Protein AF-A0A8H9QJS6-F1 (afdb_monomer_lite)

Structure (mmCIF, N/CA/C/O backbone):
data_AF-A0A8H9QJS6-F1
#
_entry.id   AF-A0A8H9QJS6-F1
#
loop_
_atom_site.group_PDB
_atom_site.id
_atom_site.type_symbol
_atom_site.label_atom_id
_atom_site.label_alt_id
_atom_site.label_comp_id
_atom_site.label_asym_id
_atom_site.label_entity_id
_atom_site.label_seq_id
_atom_site.pdbx_PDB_ins_code
_atom_site.Cartn_x
_atom_site.Cartn_y
_atom_site.Cartn_z
_atom_site.occupancy
_atom_site.B_iso_or_equiv
_atom_site.auth_seq_id
_atom_site.auth_comp_id
_atom_site.auth_asym_id
_atom_site.auth_atom_id
_atom_site.pdbx_PDB_model_num
ATOM 1 N N . MET A 1 1 ? 38.757 4.919 -22.936 1.00 52.12 1 MET A N 1
ATOM 2 C CA . MET A 1 1 ? 38.785 6.106 -22.057 1.00 52.12 1 MET A CA 1
ATOM 3 C C . MET A 1 1 ? 39.819 7.049 -22.631 1.00 52.12 1 MET A C 1
ATOM 5 O O . MET A 1 1 ? 40.923 6.589 -22.899 1.00 52.12 1 MET A O 1
ATOM 9 N N . ASN A 1 2 ? 39.420 8.283 -22.941 1.00 56.69 2 ASN A N 1
ATOM 10 C CA . ASN A 1 2 ? 40.272 9.270 -23.597 1.00 56.69 2 ASN A CA 1
ATOM 11 C C . ASN A 1 2 ? 41.219 9.865 -22.545 1.00 56.69 2 ASN A C 1
ATOM 13 O O . ASN A 1 2 ? 40.756 10.333 -21.508 1.00 56.69 2 ASN A O 1
ATOM 17 N N . LEU A 1 3 ? 42.532 9.787 -22.769 1.00 60.06 3 LEU A N 1
ATOM 18 C CA . LEU A 1 3 ? 43.542 10.315 -21.836 1.00 60.06 3 LEU A CA 1
ATOM 19 C C . LEU A 1 3 ? 43.423 11.839 -21.649 1.00 60.06 3 LEU A C 1
ATOM 21 O O . LEU A 1 3 ? 43.813 12.349 -20.602 1.00 60.06 3 LEU A O 1
ATOM 25 N N . ASP A 1 4 ? 42.819 12.522 -22.624 1.00 69.62 4 ASP A N 1
ATOM 26 C CA . ASP A 1 4 ? 42.603 13.971 -22.631 1.00 69.62 4 ASP A CA 1
ATOM 27 C C . ASP A 1 4 ? 41.538 14.443 -21.634 1.00 69.62 4 ASP A C 1
ATOM 29 O O . ASP A 1 4 ? 41.610 15.563 -21.136 1.00 69.62 4 ASP A O 1
ATOM 33 N N . ASP A 1 5 ? 40.568 13.593 -21.285 1.00 71.25 5 ASP A N 1
ATOM 34 C CA . ASP A 1 5 ? 39.553 13.971 -20.298 1.00 71.25 5 ASP A CA 1
ATOM 35 C C . ASP A 1 5 ? 40.183 14.019 -18.901 1.00 71.25 5 ASP A C 1
ATOM 37 O O . ASP A 1 5 ? 39.955 14.948 -18.132 1.00 71.25 5 ASP A O 1
ATOM 41 N N . ALA A 1 6 ? 41.039 13.044 -18.579 1.00 70.19 6 ALA A N 1
ATOM 42 C CA . ALA A 1 6 ? 41.697 12.958 -17.279 1.00 70.19 6 ALA A CA 1
ATOM 43 C C . ALA A 1 6 ? 42.647 14.138 -17.019 1.00 70.19 6 ALA A C 1
ATOM 45 O O . ALA A 1 6 ? 42.714 14.620 -15.888 1.00 70.19 6 ALA A O 1
ATOM 46 N N . SER A 1 7 ? 43.355 14.619 -18.045 1.00 75.75 7 SER A N 1
ATOM 47 C CA . SER A 1 7 ? 44.215 15.802 -17.937 1.00 75.75 7 SER A CA 1
ATOM 48 C C . SER A 1 7 ? 43.403 17.093 -17.825 1.00 75.75 7 SER A C 1
ATOM 50 O O . SER A 1 7 ? 43.739 17.935 -16.994 1.00 75.75 7 SER A O 1
ATOM 52 N N . LEU A 1 8 ? 42.298 17.213 -18.569 1.00 77.38 8 LEU A N 1
ATOM 53 C CA . LEU A 1 8 ? 41.364 18.338 -18.463 1.00 77.38 8 LEU A CA 1
ATOM 54 C C . LEU A 1 8 ? 40.759 18.452 -17.055 1.00 77.38 8 LEU A C 1
ATOM 56 O O . LEU A 1 8 ? 40.684 19.548 -16.500 1.00 77.38 8 LEU A O 1
ATOM 60 N N . PHE A 1 9 ? 40.369 17.326 -16.447 1.00 76.88 9 PHE A N 1
ATOM 61 C CA . PHE A 1 9 ? 39.873 17.312 -15.068 1.00 76.88 9 PHE A CA 1
ATOM 62 C C . PHE A 1 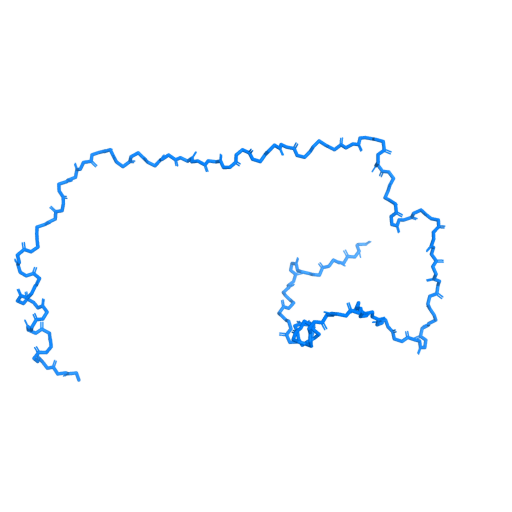9 ? 40.950 17.704 -14.053 1.00 76.88 9 PHE A C 1
ATOM 64 O O . PHE A 1 9 ? 40.639 18.367 -13.068 1.00 76.88 9 PHE A O 1
ATOM 71 N N . LEU A 1 10 ? 42.202 17.296 -14.271 1.00 79.31 10 LEU A N 1
ATOM 72 C CA . LEU A 1 10 ? 43.302 17.595 -13.355 1.00 79.31 10 LEU A CA 1
ATOM 73 C C . LEU A 1 10 ? 43.658 19.087 -13.359 1.00 79.31 10 LEU A C 1
ATOM 75 O O . LEU A 1 10 ? 43.893 19.655 -12.295 1.00 79.31 10 LEU A O 1
ATOM 79 N N . ASP A 1 11 ? 43.646 19.710 -14.539 1.00 79.38 11 ASP A N 1
ATOM 80 C CA . ASP A 1 11 ? 43.856 21.152 -14.708 1.00 79.38 11 ASP A CA 1
ATOM 81 C C . ASP A 1 11 ? 42.715 21.955 -14.061 1.00 79.38 11 ASP A C 1
ATOM 83 O O . ASP A 1 11 ? 42.955 22.868 -13.274 1.00 79.38 11 ASP A O 1
ATOM 87 N N . ALA A 1 12 ? 41.466 21.529 -14.279 1.00 77.62 12 ALA A N 1
ATOM 88 C CA . ALA A 1 12 ? 40.282 22.174 -13.708 1.00 77.62 12 ALA A CA 1
ATOM 89 C C . ALA A 1 12 ? 40.133 22.009 -12.181 1.00 77.62 12 ALA A C 1
ATOM 91 O O . ALA A 1 12 ? 39.356 22.734 -11.566 1.00 77.62 12 ALA A O 1
ATOM 92 N N . MET A 1 13 ? 40.829 21.046 -11.570 1.00 81.56 13 MET A N 1
ATOM 93 C CA . MET A 1 13 ? 40.790 20.777 -10.124 1.00 81.56 13 MET A CA 1
ATOM 94 C C . MET A 1 13 ? 42.050 21.261 -9.389 1.00 81.56 13 MET A C 1
ATOM 96 O O . MET A 1 13 ? 42.136 21.114 -8.167 1.00 81.56 13 MET A O 1
ATOM 100 N N . GLY A 1 14 ? 43.039 21.804 -10.107 1.00 76.56 14 GLY A N 1
ATOM 101 C CA . GLY A 1 14 ? 44.356 22.140 -9.561 1.00 76.56 14 GLY A CA 1
ATOM 102 C C . GLY A 1 14 ? 44.361 23.308 -8.569 1.00 76.56 14 GLY A C 1
ATOM 103 O O . GLY A 1 14 ? 45.256 23.396 -7.727 1.00 76.56 14 GLY A O 1
ATOM 104 N N . ASP A 1 15 ? 43.362 24.187 -8.628 1.00 80.94 15 ASP A N 1
ATOM 105 C CA . ASP A 1 15 ? 43.222 25.366 -7.767 1.00 80.94 15 ASP A CA 1
ATOM 106 C C . ASP A 1 15 ? 42.291 25.142 -6.559 1.00 80.94 15 ASP A C 1
ATOM 108 O O . ASP A 1 15 ? 42.165 26.016 -5.694 1.00 80.94 15 ASP A O 1
ATOM 112 N N . VAL A 1 16 ? 41.674 23.962 -6.441 1.00 81.44 16 VAL A N 1
ATOM 113 C CA . VAL A 1 16 ? 40.724 23.657 -5.367 1.00 81.44 16 VAL A CA 1
ATOM 114 C C . VAL A 1 16 ? 41.455 23.510 -4.031 1.00 81.44 16 VAL A C 1
ATOM 116 O O . VAL A 1 16 ? 42.198 22.560 -3.790 1.00 81.44 16 VAL A O 1
ATOM 119 N N . GLN A 1 17 ? 41.205 24.444 -3.115 1.00 78.88 17 GLN A N 1
ATOM 120 C CA . GLN A 1 17 ? 41.674 24.358 -1.733 1.00 78.88 17 GLN A CA 1
ATOM 121 C C . GLN A 1 17 ? 40.619 23.667 -0.855 1.00 78.88 17 GLN A C 1
ATOM 123 O O . GLN A 1 17 ? 39.441 24.034 -0.923 1.00 78.88 17 GLN A O 1
ATOM 128 N N . PRO A 1 18 ? 41.006 22.710 0.011 1.00 76.69 18 PRO A N 1
ATOM 129 C CA . PRO A 1 18 ? 40.097 22.143 0.998 1.00 76.69 18 PRO A CA 1
ATOM 130 C C . PRO A 1 18 ? 39.494 23.252 1.862 1.00 76.69 18 PRO A C 1
ATOM 132 O O . PRO A 1 18 ? 40.208 24.130 2.357 1.00 76.69 18 PRO A O 1
ATOM 135 N N . LEU A 1 19 ? 38.176 23.215 2.061 1.00 74.56 19 LEU A N 1
ATOM 136 C CA . LEU A 1 19 ? 37.510 24.178 2.926 1.00 74.56 19 LEU A CA 1
ATOM 137 C C . LEU A 1 19 ? 38.097 24.077 4.341 1.00 74.56 19 LEU A C 1
ATOM 139 O O . LEU A 1 19 ? 38.289 22.980 4.869 1.00 74.56 19 LEU A O 1
ATOM 143 N N . LYS A 1 20 ? 38.388 25.228 4.957 1.00 76.06 20 LYS A N 1
ATOM 144 C CA . LYS A 1 20 ? 38.904 25.290 6.329 1.00 76.06 20 LYS A CA 1
ATOM 145 C C . LYS A 1 20 ? 37.961 24.507 7.242 1.00 76.06 20 LYS A C 1
ATOM 147 O O . LYS A 1 20 ? 36.751 24.714 7.192 1.00 76.06 20 LYS A O 1
ATOM 152 N N . SER A 1 21 ? 38.519 23.620 8.065 1.00 65.81 21 SER A N 1
ATOM 153 C CA . SER A 1 21 ? 37.763 22.838 9.045 1.00 65.81 21 SER A CA 1
ATOM 154 C C . SER A 1 21 ? 37.141 23.773 10.084 1.00 65.81 21 SER A C 1
ATOM 156 O O . SER A 1 21 ? 37.736 24.045 11.123 1.00 65.81 21 SER A O 1
ATOM 158 N N . HIS A 1 22 ? 35.952 24.291 9.797 1.00 59.34 22 HIS A N 1
ATOM 159 C CA . HIS A 1 22 ? 35.114 24.941 10.790 1.00 59.34 22 HIS A CA 1
ATOM 160 C C . HIS A 1 22 ? 34.435 23.848 11.617 1.00 59.34 22 HIS A C 1
ATOM 162 O O . HIS A 1 22 ? 33.738 22.989 11.082 1.00 59.34 22 HIS A O 1
ATOM 168 N N . THR A 1 23 ? 34.637 23.882 12.930 1.00 59.91 23 THR A N 1
ATOM 169 C CA . THR A 1 23 ? 34.037 22.962 13.908 1.00 59.91 23 THR A CA 1
ATOM 170 C C . THR A 1 23 ? 32.521 23.124 14.069 1.00 59.91 23 THR A C 1
ATOM 172 O O . THR A 1 23 ? 31.913 22.347 14.795 1.00 59.91 23 THR A O 1
ATOM 175 N N . ASP A 1 24 ? 31.894 24.069 13.368 1.00 60.66 24 ASP A N 1
ATOM 176 C CA . ASP A 1 24 ? 30.465 24.369 13.487 1.00 60.66 24 ASP A CA 1
ATOM 177 C C . ASP A 1 24 ? 29.654 23.895 12.278 1.00 60.66 24 ASP A C 1
ATOM 179 O O . ASP A 1 24 ? 28.857 24.630 11.696 1.00 60.66 24 ASP A O 1
ATOM 183 N N . VAL A 1 25 ? 29.768 22.609 11.935 1.00 62.59 25 VAL A N 1
ATOM 184 C CA . VAL A 1 25 ? 28.612 21.940 11.322 1.00 62.59 25 VAL A CA 1
ATOM 185 C C . VAL A 1 25 ? 27.618 21.674 12.450 1.00 62.59 25 VAL A C 1
ATOM 187 O O . VAL A 1 25 ? 27.566 20.586 13.024 1.00 62.59 25 VAL A O 1
ATOM 190 N N . HIS A 1 26 ? 26.839 22.695 12.811 1.00 63.72 26 HIS A N 1
ATOM 191 C CA . HIS A 1 26 ? 25.672 22.514 13.663 1.00 63.72 26 HIS A CA 1
ATOM 192 C C . HIS A 1 26 ? 24.622 21.723 12.881 1.00 63.72 26 HIS A C 1
ATOM 194 O O . HIS A 1 26 ? 23.725 22.281 12.250 1.00 63.72 26 HIS A O 1
ATOM 200 N N . TRP A 1 27 ? 24.733 20.397 12.931 1.00 55.28 27 TRP A N 1
ATOM 201 C CA . TRP A 1 27 ? 23.623 19.507 12.636 1.00 55.28 27 TRP A CA 1
ATOM 202 C C . TRP A 1 27 ? 22.500 19.845 13.607 1.00 55.28 27 TRP A C 1
ATOM 204 O O . TRP A 1 27 ? 22.507 19.384 14.744 1.00 55.28 27 TRP A O 1
ATOM 214 N N . GLN A 1 28 ? 21.552 20.679 13.189 1.00 63.88 28 GLN A N 1
ATOM 215 C CA . GLN A 1 28 ? 20.301 20.827 13.913 1.00 63.88 28 GLN A CA 1
ATOM 216 C C . GLN A 1 28 ? 19.477 19.579 13.608 1.00 63.88 28 GLN A C 1
ATOM 218 O O . GLN A 1 28 ? 18.983 19.442 12.485 1.00 63.88 28 GLN A O 1
ATOM 223 N N . PRO A 1 29 ? 19.289 18.648 14.561 1.00 61.09 29 PRO A N 1
ATOM 224 C CA . PRO A 1 29 ? 18.301 17.613 14.390 1.00 61.09 29 PRO A CA 1
ATOM 225 C C . PRO A 1 29 ? 16.973 18.347 14.551 1.00 61.09 29 PRO A C 1
ATOM 227 O O . PRO A 1 29 ? 16.437 18.454 15.655 1.00 61.09 29 PRO A O 1
ATOM 230 N N . MET A 1 30 ? 16.429 18.890 13.462 1.00 60.47 30 MET A N 1
ATOM 231 C CA . MET A 1 30 ? 14.999 19.155 13.389 1.00 60.47 30 MET A CA 1
ATOM 232 C C . MET A 1 30 ? 14.322 17.787 13.357 1.00 60.47 30 MET A C 1
ATOM 234 O O . MET A 1 30 ? 13.868 17.285 12.333 1.00 60.47 30 MET A O 1
ATOM 238 N N . ARG A 1 31 ? 14.300 17.143 14.525 1.00 60.12 31 ARG A N 1
ATOM 239 C CA . ARG A 1 31 ? 13.324 16.124 14.861 1.00 60.12 31 ARG A CA 1
ATOM 240 C C . ARG A 1 31 ? 11.985 16.782 14.587 1.00 60.12 31 ARG A C 1
ATOM 242 O O . ARG A 1 31 ? 11.583 17.688 15.310 1.00 60.12 31 ARG A O 1
ATOM 249 N N . ASN A 1 32 ? 11.329 16.355 13.512 1.00 59.66 32 ASN A N 1
ATOM 250 C CA . ASN A 1 32 ? 9.896 16.522 13.380 1.00 59.66 32 ASN A CA 1
ATOM 251 C C . ASN A 1 32 ? 9.314 15.971 14.684 1.00 59.66 32 ASN A C 1
ATOM 253 O O . ASN A 1 32 ? 9.237 14.753 14.854 1.00 59.66 32 ASN A O 1
ATOM 257 N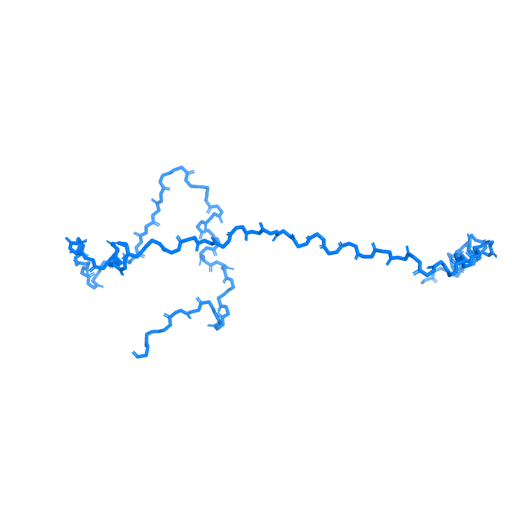 N . LEU A 1 33 ? 8.997 16.852 15.636 1.00 60.88 33 LEU A N 1
ATOM 258 C CA . LEU A 1 33 ? 8.216 16.520 16.816 1.00 60.88 33 LEU A CA 1
ATOM 259 C C . LEU A 1 33 ? 6.821 16.222 16.288 1.00 60.88 33 LEU A C 1
ATOM 261 O O . LEU A 1 33 ? 5.920 17.051 16.340 1.00 60.88 33 LEU A O 1
ATOM 265 N N . ARG A 1 34 ? 6.665 15.039 15.69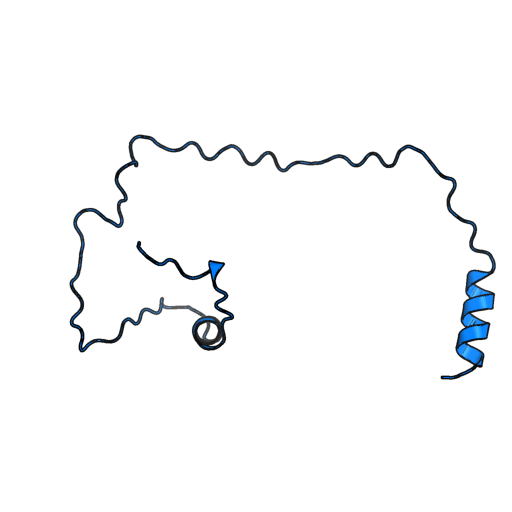0 1.00 63.16 34 ARG A N 1
ATOM 266 C CA . ARG A 1 34 ? 5.352 14.461 15.481 1.00 63.16 34 ARG A CA 1
ATOM 267 C C . ARG A 1 34 ? 4.762 14.381 16.874 1.00 63.16 34 ARG A C 1
ATOM 269 O O . ARG A 1 34 ? 5.311 13.690 17.733 1.00 63.16 34 ARG A O 1
ATOM 276 N N . THR A 1 35 ? 3.710 15.155 17.107 1.00 66.31 35 THR A N 1
ATOM 277 C CA . THR A 1 35 ? 2.905 15.040 18.314 1.00 66.31 35 THR A CA 1
ATOM 278 C C . THR A 1 35 ? 2.606 13.553 18.498 1.00 66.31 35 THR A C 1
ATOM 280 O O . THR A 1 35 ? 2.123 12.935 17.543 1.00 66.31 35 THR A O 1
ATOM 283 N N . PRO A 1 36 ? 2.949 12.950 19.652 1.00 64.38 36 PRO A N 1
ATOM 284 C CA . PRO A 1 36 ? 2.598 11.567 19.922 1.00 64.38 36 PRO A CA 1
ATOM 285 C C . PRO A 1 36 ? 1.109 11.402 19.639 1.00 64.38 36 PRO A C 1
ATOM 287 O O . PRO A 1 36 ? 0.301 12.176 20.156 1.00 64.38 36 PRO A O 1
ATOM 290 N N . ALA A 1 37 ? 0.758 10.455 18.768 1.00 65.94 37 ALA A N 1
ATOM 291 C CA . ALA A 1 37 ? -0.637 10.150 18.508 1.00 65.94 37 ALA A CA 1
ATOM 292 C C . ALA A 1 37 ? -1.267 9.780 19.854 1.00 65.94 37 ALA A C 1
ATOM 294 O O . ALA A 1 37 ? -0.862 8.810 20.495 1.00 65.94 37 ALA A O 1
ATOM 295 N N . ARG A 1 38 ? -2.192 10.616 20.328 1.00 64.25 38 ARG A N 1
ATOM 296 C CA . ARG A 1 38 ? -2.922 10.365 21.564 1.00 64.25 38 ARG A CA 1
ATOM 297 C C . ARG A 1 38 ? -3.818 9.164 21.290 1.00 64.25 38 ARG A C 1
ATOM 299 O O . ARG A 1 38 ? -4.777 9.285 20.539 1.00 64.25 38 ARG A O 1
ATOM 306 N N . ILE A 1 39 ? -3.449 8.011 21.840 1.00 63.25 39 ILE A N 1
ATOM 307 C CA . ILE A 1 39 ? -4.266 6.801 21.773 1.00 63.25 39 ILE A CA 1
ATOM 308 C C . ILE A 1 39 ? -5.555 7.114 22.533 1.00 63.25 39 ILE A C 1
ATOM 310 O O . ILE A 1 39 ? -5.515 7.382 23.736 1.00 63.25 39 ILE A O 1
ATOM 314 N N . ASP A 1 40 ? -6.675 7.167 21.817 1.00 65.25 40 ASP A N 1
ATOM 315 C CA . ASP A 1 40 ? -7.989 7.324 22.427 1.00 65.25 40 ASP A CA 1
ATOM 316 C C . ASP A 1 40 ? -8.376 5.998 23.082 1.00 65.25 40 ASP A C 1
ATOM 318 O O . ASP A 1 40 ? -8.620 4.997 22.409 1.00 65.25 40 ASP A O 1
ATOM 322 N N . THR A 1 41 ? -8.397 5.978 24.413 1.00 60.84 41 THR A N 1
ATOM 323 C CA . THR A 1 41 ? -8.697 4.776 25.193 1.00 60.84 41 THR A CA 1
ATOM 324 C C . THR A 1 41 ? -10.159 4.328 25.073 1.00 60.84 41 THR A C 1
ATOM 326 O O . THR A 1 41 ? -10.506 3.251 25.545 1.00 60.84 41 THR A O 1
ATOM 329 N N . LEU A 1 42 ? -11.034 5.140 24.470 1.00 62.28 42 LEU A N 1
ATOM 330 C CA . LEU A 1 42 ? -12.423 4.766 24.178 1.00 62.28 42 LEU A CA 1
ATOM 331 C C . LEU A 1 42 ? -12.563 3.991 22.858 1.00 62.28 42 LEU A C 1
ATOM 333 O O . LEU A 1 42 ? -13.572 3.326 22.652 1.00 62.28 42 LEU A O 1
ATOM 337 N N . GLN A 1 43 ? -11.549 4.035 21.987 1.00 60.53 43 GLN A N 1
ATOM 338 C CA . GLN A 1 43 ? -11.471 3.242 20.756 1.00 60.53 43 GLN A CA 1
ATOM 339 C C . GLN A 1 43 ? -10.519 2.044 20.908 1.00 60.53 43 GLN A C 1
ATOM 341 O O . GLN A 1 43 ? -9.815 1.684 19.966 1.00 60.53 43 GLN A O 1
ATOM 346 N N . LEU A 1 44 ? -10.458 1.433 22.101 1.00 59.09 44 LEU A N 1
ATOM 347 C CA . LEU A 1 44 ? -9.730 0.166 22.267 1.00 59.09 44 LEU A CA 1
ATOM 348 C C . LEU A 1 44 ? -10.378 -0.971 21.470 1.00 59.09 44 LEU A C 1
ATOM 350 O O . LEU A 1 44 ? -9.682 -1.892 21.045 1.00 59.09 44 LEU A O 1
ATOM 354 N N . ASP A 1 45 ? -11.688 -0.892 21.243 1.00 66.56 45 ASP A N 1
ATOM 355 C CA . ASP A 1 45 ? -12.392 -1.857 20.415 1.00 66.56 45 ASP A CA 1
ATOM 356 C C . ASP A 1 45 ? -12.112 -1.550 18.942 1.00 66.56 45 ASP A C 1
ATOM 358 O O . ASP A 1 45 ? -12.454 -0.486 18.418 1.00 66.56 45 ASP A O 1
ATOM 362 N N . ASN A 1 46 ? -11.466 -2.493 18.252 1.00 68.19 46 ASN A N 1
ATOM 363 C CA . ASN A 1 46 ? -11.215 -2.374 16.825 1.00 68.19 46 ASN A CA 1
ATOM 364 C C . ASN A 1 46 ? -12.563 -2.372 16.089 1.00 68.19 46 ASN A C 1
ATOM 366 O O . ASN A 1 46 ? -13.220 -3.406 15.975 1.00 68.19 46 ASN A O 1
ATOM 370 N N . PHE A 1 47 ? -12.958 -1.218 15.556 1.00 67.81 47 PHE A N 1
ATOM 371 C CA . PHE A 1 47 ? -14.191 -1.064 14.779 1.00 67.81 47 PHE A CA 1
ATOM 372 C C . PHE A 1 47 ? -14.247 -1.972 13.534 1.00 67.81 47 PHE A C 1
ATOM 374 O O . PHE A 1 47 ? -15.327 -2.217 13.009 1.00 67.81 47 PHE A O 1
ATOM 381 N N . LEU A 1 48 ? -13.106 -2.493 13.061 1.00 69.00 48 LEU A N 1
ATOM 382 C CA . LEU A 1 48 ? -13.046 -3.492 11.985 1.00 69.00 48 LEU A CA 1
ATOM 383 C C . LEU A 1 48 ? -13.365 -4.915 12.471 1.00 69.00 48 LEU A C 1
ATOM 385 O O . LEU A 1 48 ? -13.497 -5.821 11.655 1.00 69.00 48 LEU A O 1
ATOM 389 N N . SER A 1 49 ? -13.438 -5.131 13.785 1.00 65.94 49 SER A N 1
ATOM 390 C CA . SER A 1 49 ?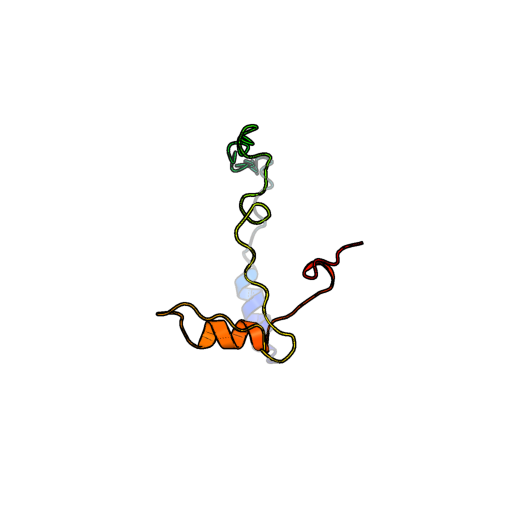 -13.620 -6.448 14.409 1.00 65.94 49 SER A CA 1
ATOM 391 C C . SER A 1 49 ? -15.007 -6.649 15.023 1.00 65.94 49 SER A C 1
ATOM 393 O O . SER A 1 49 ? -15.410 -7.784 15.269 1.00 65.94 49 SER A O 1
ATOM 395 N N . THR A 1 50 ? -15.768 -5.573 15.241 1.00 63.25 50 THR A N 1
ATOM 396 C CA . THR A 1 50 ? -17.072 -5.621 15.904 1.00 63.25 50 THR A CA 1
ATOM 397 C C . THR A 1 50 ? -18.222 -5.423 14.902 1.00 63.25 50 THR A C 1
ATOM 399 O O . THR A 1 50 ? -18.499 -4.326 14.437 1.00 63.25 50 THR A O 1
ATOM 402 N N . GLY A 1 51 ? -18.936 -6.510 14.582 1.00 60.84 51 GLY A N 1
ATOM 403 C CA . GLY A 1 51 ? -20.365 -6.440 14.231 1.00 60.84 51 GLY A CA 1
ATOM 404 C C . GLY A 1 51 ? -20.803 -6.205 12.777 1.00 60.84 51 GLY A C 1
ATOM 405 O O . GLY A 1 51 ? -21.991 -5.980 12.576 1.00 60.84 51 GLY A O 1
ATOM 406 N N . PHE A 1 52 ? -19.931 -6.307 11.766 1.00 64.75 52 PHE A N 1
ATOM 407 C CA . PHE A 1 52 ? -20.313 -6.142 10.345 1.00 64.75 52 PHE A CA 1
ATOM 408 C C . PHE A 1 52 ? -19.609 -7.136 9.405 1.00 64.75 52 PHE A C 1
ATOM 410 O O . PHE A 1 52 ? -19.126 -6.764 8.337 1.00 64.75 52 PHE A O 1
ATOM 417 N N . LEU A 1 53 ? -19.495 -8.404 9.815 1.00 72.12 53 LEU A N 1
ATOM 418 C CA . LEU A 1 53 ? -18.843 -9.424 8.995 1.00 72.12 53 LEU A CA 1
ATOM 419 C C . LEU A 1 53 ? -19.788 -9.917 7.893 1.00 72.12 53 LEU A C 1
ATOM 421 O O . LEU A 1 53 ? -20.778 -10.588 8.179 1.00 72.12 53 LEU A O 1
ATOM 425 N N . ASP A 1 54 ? -19.447 -9.620 6.643 1.00 80.62 54 ASP A N 1
ATOM 426 C CA . ASP A 1 54 ? -20.041 -10.271 5.477 1.00 80.62 54 ASP A CA 1
ATOM 427 C C . ASP A 1 54 ? -19.200 -11.504 5.115 1.00 80.62 54 ASP A C 1
ATOM 429 O O . ASP A 1 54 ? -18.015 -11.392 4.785 1.00 80.62 54 ASP A O 1
ATOM 433 N N . ILE A 1 55 ? -19.779 -12.698 5.263 1.00 83.75 55 ILE A N 1
ATOM 434 C CA . ILE A 1 55 ? -19.060 -13.958 5.042 1.00 83.75 55 ILE A CA 1
ATOM 435 C C . ILE A 1 55 ? -19.012 -14.234 3.540 1.00 83.75 55 ILE A C 1
ATOM 437 O O . ILE A 1 55 ? -20.008 -14.620 2.929 1.00 83.75 55 ILE A O 1
ATOM 441 N N . VAL A 1 56 ? -17.823 -14.096 2.955 1.00 88.50 56 VAL A N 1
ATOM 442 C CA . VAL A 1 56 ? -17.589 -14.368 1.533 1.00 88.50 56 VAL A CA 1
ATOM 443 C C . VAL A 1 56 ? -17.431 -15.881 1.297 1.00 88.50 56 VAL A C 1
ATOM 445 O O . VAL A 1 56 ? -16.599 -16.515 1.953 1.00 88.50 56 VAL A O 1
ATOM 448 N N . PRO A 1 57 ? -18.187 -16.492 0.362 1.00 92.31 57 PRO A N 1
ATOM 449 C CA . PRO A 1 57 ? -18.021 -17.901 0.009 1.00 92.31 57 PRO A CA 1
ATOM 450 C C . PRO A 1 57 ? -16.642 -18.190 -0.592 1.00 92.31 57 PRO A C 1
ATOM 452 O O . PRO A 1 57 ? -16.124 -17.403 -1.378 1.00 92.31 57 PRO A O 1
ATOM 455 N N . LEU A 1 58 ? -16.096 -19.381 -0.333 1.00 92.00 58 LEU A N 1
ATOM 456 C CA . LEU A 1 58 ? -14.781 -19.801 -0.848 1.00 92.00 58 LEU A CA 1
ATOM 457 C C . LEU A 1 58 ? -14.701 -19.872 -2.383 1.00 92.00 58 LEU A C 1
ATOM 459 O O . LEU A 1 58 ? -13.612 -19.852 -2.947 1.00 92.00 58 LEU A O 1
ATOM 463 N N . SER A 1 59 ? -15.844 -19.979 -3.064 1.00 94.12 59 SER A N 1
ATOM 464 C CA . SER A 1 59 ? -15.916 -19.964 -4.528 1.00 94.12 59 SER A CA 1
ATOM 465 C C . SER A 1 59 ? -15.738 -18.567 -5.128 1.00 94.12 59 SER A C 1
ATOM 467 O O . SER A 1 59 ? -15.573 -18.452 -6.341 1.00 94.12 59 SER A O 1
ATOM 469 N N . VAL A 1 60 ? -15.833 -17.513 -4.314 1.00 92.88 60 VAL A N 1
ATOM 470 C CA . VAL A 1 60 ? -15.754 -16.120 -4.757 1.00 92.88 60 VAL A CA 1
ATOM 471 C C . VAL A 1 60 ? -14.343 -15.590 -4.484 1.00 92.88 60 VAL A C 1
ATOM 473 O O . VAL A 1 60 ? -13.888 -15.645 -3.340 1.00 92.88 60 VAL A O 1
ATOM 476 N N . PRO A 1 61 ? -13.625 -15.076 -5.501 1.00 89.81 61 PRO A N 1
ATOM 477 C CA . PRO A 1 61 ? -12.308 -14.492 -5.290 1.00 89.81 61 PRO A CA 1
ATOM 478 C C . PRO A 1 61 ? -12.405 -13.190 -4.482 1.00 89.81 61 PRO A C 1
ATOM 480 O O . PRO A 1 61 ? -13.340 -12.404 -4.633 1.00 89.81 61 PRO A O 1
ATOM 483 N N . LEU A 1 62 ? -11.405 -12.949 -3.633 1.00 90.94 62 LEU A N 1
ATOM 484 C CA . LEU A 1 62 ? -11.285 -11.724 -2.846 1.00 90.94 62 LEU A CA 1
ATOM 485 C C . LEU A 1 62 ? -10.781 -10.576 -3.725 1.00 90.94 62 LEU A C 1
ATOM 487 O O . LEU A 1 62 ? -9.576 -10.385 -3.893 1.00 90.94 62 LEU A O 1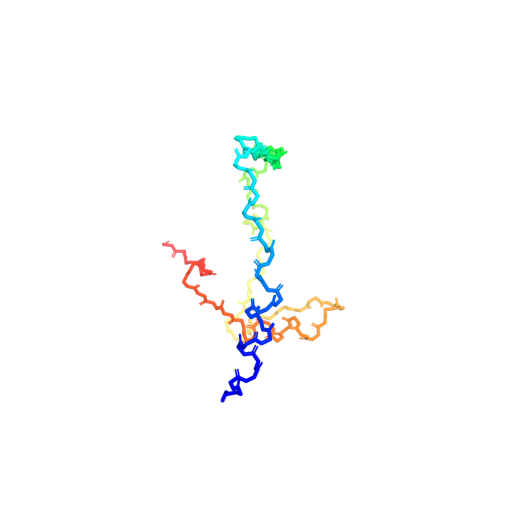
ATOM 491 N N . GLU A 1 63 ? -11.711 -9.800 -4.273 1.00 89.69 63 GLU A N 1
ATOM 492 C CA . GLU A 1 63 ? -11.404 -8.670 -5.146 1.00 89.69 63 GLU A CA 1
ATOM 493 C C . GLU A 1 63 ? -12.121 -7.398 -4.688 1.00 89.69 63 GLU A C 1
ATOM 495 O O . GLU A 1 63 ? -13.311 -7.397 -4.385 1.00 89.69 63 GLU A O 1
ATOM 500 N N . PHE A 1 64 ? -11.389 -6.282 -4.658 1.00 89.31 64 PHE A N 1
ATOM 501 C CA . PHE A 1 64 ? -11.949 -4.964 -4.376 1.00 89.31 64 PHE A CA 1
ATOM 502 C C . PHE A 1 64 ? -11.211 -3.887 -5.173 1.00 89.31 64 PHE A C 1
ATOM 504 O O . PHE A 1 64 ? -9.985 -3.769 -5.105 1.00 89.31 64 PHE A O 1
ATOM 511 N N . ARG A 1 65 ? -11.962 -3.057 -5.904 1.00 88.81 65 ARG A N 1
ATOM 512 C CA . ARG A 1 65 ? -11.441 -1.877 -6.604 1.00 88.81 65 ARG A CA 1
ATOM 513 C C . ARG A 1 65 ? -12.352 -0.686 -6.343 1.00 88.81 65 ARG A C 1
ATOM 515 O O . ARG A 1 65 ? -13.531 -0.717 -6.670 1.00 88.81 65 ARG A O 1
ATOM 522 N N . ARG A 1 66 ? -11.781 0.393 -5.808 1.00 90.31 66 ARG A N 1
ATOM 523 C CA . ARG A 1 66 ? -12.486 1.671 -5.666 1.00 90.31 66 ARG A CA 1
ATOM 524 C C . ARG A 1 66 ? -12.629 2.354 -7.030 1.00 90.31 66 ARG A C 1
ATOM 526 O O . ARG A 1 66 ? -11.677 2.382 -7.814 1.00 90.31 66 ARG A O 1
ATOM 533 N N . GLU A 1 67 ? -13.795 2.936 -7.288 1.00 89.62 67 GLU A N 1
ATOM 534 C CA . GLU A 1 67 ? -14.028 3.759 -8.476 1.00 89.62 67 GLU A CA 1
ATOM 535 C C . GLU A 1 67 ? -13.071 4.962 -8.529 1.00 89.62 67 GLU A C 1
ATOM 537 O O . GLU A 1 67 ? -12.639 5.487 -7.502 1.00 89.62 67 GLU A O 1
ATOM 542 N N . GLY A 1 68 ? -12.688 5.374 -9.739 1.00 90.56 68 GLY A N 1
ATOM 543 C CA . GLY A 1 68 ? -11.739 6.474 -9.952 1.00 90.56 68 GLY A CA 1
ATOM 544 C C . GLY A 1 68 ? -10.264 6.126 -9.703 1.00 90.56 68 GLY A C 1
ATOM 545 O O . GLY A 1 68 ? -9.403 6.995 -9.830 1.00 90.56 68 GLY A O 1
ATOM 546 N N . LEU A 1 69 ? -9.933 4.872 -9.376 1.00 89.31 69 LEU A N 1
ATOM 547 C CA . LEU A 1 69 ? -8.544 4.450 -9.190 1.00 89.31 69 LEU A CA 1
ATOM 548 C C . LEU A 1 69 ? -7.836 4.221 -10.537 1.00 89.31 69 LEU A C 1
ATOM 550 O O . LEU A 1 69 ? -8.334 3.490 -11.400 1.00 89.31 69 LEU A O 1
ATOM 554 N N . GLN A 1 70 ? -6.645 4.805 -10.688 1.00 90.75 70 GLN A N 1
ATOM 555 C CA . GLN A 1 70 ? -5.800 4.639 -11.872 1.00 90.75 70 GLN A CA 1
ATOM 556 C C . GLN A 1 70 ? -5.390 3.169 -12.066 1.00 90.75 70 GLN A C 1
ATOM 558 O O . GLN A 1 70 ? -5.007 2.497 -11.108 1.00 90.75 70 GLN A O 1
ATOM 563 N N . ASN A 1 71 ? -5.392 2.692 -13.316 1.00 87.12 71 ASN A N 1
ATOM 564 C CA . ASN A 1 71 ? -5.058 1.299 -13.662 1.00 87.12 71 ASN A CA 1
ATOM 565 C C . ASN A 1 71 ? -3.682 0.851 -13.131 1.00 87.12 71 ASN A C 1
ATOM 567 O O . ASN A 1 71 ? -3.558 -0.256 -12.618 1.00 87.12 71 ASN A O 1
ATOM 571 N N . GLY A 1 72 ? -2.686 1.745 -13.129 1.00 90.56 72 GLY A N 1
ATOM 572 C CA . GLY A 1 72 ? -1.350 1.442 -12.606 1.00 90.56 72 GLY A CA 1
ATOM 573 C C . GLY A 1 72 ? -1.313 1.092 -11.111 1.00 90.56 72 GLY A C 1
ATOM 574 O O . GLY A 1 72 ? -0.345 0.498 -10.645 1.00 90.56 72 GLY A O 1
ATOM 575 N N . VAL A 1 73 ? -2.350 1.424 -10.332 1.00 90.31 73 VAL A N 1
ATOM 576 C CA . VAL A 1 73 ? -2.448 0.989 -8.928 1.00 90.31 73 VAL A CA 1
ATOM 577 C C . VAL A 1 73 ? -2.795 -0.497 -8.841 1.00 90.31 73 VAL A C 1
ATOM 579 O O . VAL A 1 73 ? -2.252 -1.196 -7.990 1.00 90.31 73 VAL A O 1
ATOM 582 N N . THR A 1 74 ? -3.632 -1.006 -9.746 1.00 87.94 74 THR A N 1
ATOM 583 C CA . THR A 1 74 ? -3.909 -2.445 -9.848 1.00 87.94 74 THR A CA 1
ATOM 584 C C . THR A 1 74 ? -2.662 -3.206 -10.296 1.00 87.94 74 THR A C 1
ATOM 586 O O . THR A 1 74 ? -2.359 -4.264 -9.747 1.00 87.94 74 THR A O 1
ATOM 589 N N . ASP A 1 75 ? -1.874 -2.633 -11.206 1.00 91.06 75 ASP A N 1
ATOM 590 C CA . ASP A 1 75 ? -0.609 -3.237 -11.640 1.00 91.06 75 ASP A CA 1
ATOM 591 C C . ASP A 1 75 ? 0.419 -3.324 -10.501 1.00 91.06 75 ASP A C 1
ATOM 593 O O . ASP A 1 75 ? 1.183 -4.285 -10.434 1.00 91.06 75 ASP A O 1
ATOM 597 N N . LYS A 1 76 ? 0.400 -2.381 -9.545 1.00 91.06 76 LYS A N 1
ATOM 598 C CA . LYS A 1 76 ? 1.235 -2.450 -8.330 1.00 91.06 76 LYS A CA 1
ATOM 599 C C . LYS A 1 76 ? 0.874 -3.615 -7.415 1.00 91.06 76 LYS A C 1
ATOM 601 O O . LYS A 1 76 ? 1.761 -4.112 -6.732 1.00 91.06 76 LYS A O 1
ATOM 606 N N . LEU A 1 77 ? -0.391 -4.041 -7.386 1.00 90.06 77 LEU A N 1
ATOM 607 C CA . LEU A 1 77 ? -0.792 -5.226 -6.622 1.00 90.06 77 LEU A CA 1
ATOM 608 C C . LEU A 1 77 ? -0.268 -6.512 -7.274 1.00 90.06 77 LEU A C 1
ATOM 610 O O . LEU A 1 77 ? 0.071 -7.463 -6.581 1.00 90.06 77 LEU A O 1
ATOM 614 N N . ARG A 1 78 ? -0.170 -6.538 -8.608 1.00 89.56 78 ARG A N 1
ATOM 615 C CA . ARG A 1 78 ? 0.331 -7.703 -9.357 1.00 89.56 78 ARG A CA 1
ATOM 616 C C . ARG A 1 78 ? 1.855 -7.795 -9.360 1.00 89.56 78 ARG A C 1
ATOM 618 O O . ARG A 1 78 ? 2.402 -8.868 -9.148 1.00 89.56 78 ARG A O 1
ATOM 625 N N . ASN A 1 79 ? 2.528 -6.668 -9.581 1.00 92.88 79 ASN A N 1
ATOM 626 C CA . ASN A 1 79 ? 3.982 -6.594 -9.756 1.00 92.88 79 ASN A CA 1
ATOM 627 C C . ASN A 1 79 ? 4.707 -6.074 -8.501 1.00 92.88 79 ASN A C 1
ATOM 629 O O . ASN A 1 79 ? 5.871 -5.675 -8.565 1.00 92.88 79 ASN A O 1
ATOM 633 N N . GLY A 1 80 ? 4.005 -6.002 -7.369 1.00 90.06 80 GLY A N 1
ATOM 634 C CA . GLY A 1 80 ? 4.546 -5.513 -6.108 1.00 90.06 80 GLY A CA 1
ATOM 635 C C . GLY A 1 80 ? 5.618 -6.440 -5.531 1.00 90.06 80 GLY A C 1
ATOM 636 O O . GLY A 1 80 ? 5.577 -7.655 -5.702 1.00 90.06 80 GLY A O 1
ATOM 637 N N . ILE A 1 81 ? 6.579 -5.863 -4.803 1.00 91.56 81 ILE A N 1
ATOM 638 C CA . ILE A 1 81 ? 7.601 -6.630 -4.080 1.00 91.56 81 ILE A CA 1
ATOM 639 C C . ILE A 1 81 ? 7.108 -6.887 -2.654 1.00 91.56 81 ILE A C 1
ATOM 641 O O . ILE A 1 81 ? 7.122 -5.995 -1.799 1.00 91.56 81 ILE A O 1
ATOM 645 N N . TYR A 1 82 ? 6.708 -8.127 -2.389 1.00 91.31 82 TYR A N 1
ATOM 646 C CA . TYR A 1 82 ? 6.214 -8.575 -1.088 1.00 91.31 82 TYR A CA 1
ATOM 647 C C . TYR A 1 82 ? 7.321 -9.301 -0.317 1.00 91.31 82 TYR A C 1
ATOM 649 O O . TYR A 1 82 ? 7.429 -10.522 -0.335 1.00 91.31 82 TYR A O 1
ATOM 657 N N . GLY A 1 83 ? 8.200 -8.529 0.328 1.00 88.88 83 GLY A N 1
ATOM 658 C CA . GLY A 1 83 ? 9.207 -9.080 1.244 1.00 88.88 83 GLY A CA 1
ATOM 659 C C . GLY A 1 83 ? 8.585 -9.623 2.536 1.00 88.88 83 GLY A C 1
ATOM 660 O O . GLY A 1 83 ? 7.467 -9.256 2.884 1.00 88.88 83 GLY A O 1
ATOM 661 N N . HIS A 1 84 ? 9.333 -10.438 3.286 1.00 82.62 84 HIS A N 1
ATOM 662 C CA . HIS A 1 84 ? 8.820 -11.149 4.467 1.00 82.62 84 HIS A CA 1
ATOM 663 C C . HIS A 1 84 ? 8.152 -10.235 5.516 1.00 82.62 84 HIS A C 1
ATOM 665 O O . HIS A 1 84 ? 7.081 -10.554 6.015 1.00 82.62 84 HIS A O 1
ATOM 671 N N . SER A 1 85 ? 8.711 -9.048 5.775 1.00 83.25 85 SER A N 1
ATOM 672 C CA . SER A 1 85 ? 8.154 -8.072 6.729 1.00 83.25 85 SER A CA 1
ATOM 673 C C . SER A 1 85 ? 6.840 -7.410 6.295 1.00 83.25 85 SER A C 1
ATOM 675 O O . SER A 1 85 ? 6.270 -6.633 7.057 1.00 83.25 85 SER A O 1
ATOM 677 N N . ARG A 1 86 ? 6.377 -7.659 5.064 1.00 83.50 86 ARG A N 1
ATOM 678 C CA . ARG A 1 86 ? 5.113 -7.132 4.528 1.00 83.50 86 ARG A CA 1
ATOM 679 C C . ARG A 1 86 ? 3.964 -8.134 4.623 1.00 83.50 86 ARG A C 1
ATOM 681 O O . ARG A 1 86 ? 2.844 -7.773 4.275 1.00 83.50 86 ARG A O 1
ATOM 688 N N . PHE A 1 87 ? 4.229 -9.361 5.071 1.00 83.50 87 PHE A N 1
ATOM 689 C CA . PHE A 1 87 ? 3.187 -10.332 5.381 1.00 83.50 87 PHE A CA 1
ATOM 690 C C . PHE A 1 87 ? 2.789 -10.198 6.848 1.00 83.50 87 PHE A C 1
ATOM 692 O O . PHE A 1 87 ? 3.642 -10.189 7.732 1.00 83.50 87 PHE A O 1
ATOM 699 N N . CYS A 1 88 ? 1.487 -10.120 7.099 1.00 80.19 88 CYS A N 1
ATOM 700 C CA . CYS A 1 88 ? 0.926 -10.251 8.434 1.00 80.19 88 CYS A CA 1
ATOM 701 C C . CYS A 1 88 ? 0.402 -11.680 8.561 1.00 80.19 88 CYS A C 1
ATOM 703 O O . CYS A 1 88 ? -0.692 -11.971 8.083 1.00 80.19 88 CYS A O 1
ATOM 705 N N . ASN A 1 89 ? 1.198 -12.570 9.148 1.00 78.62 89 ASN A N 1
ATOM 706 C CA . ASN A 1 89 ? 0.717 -13.893 9.529 1.00 78.62 89 ASN A CA 1
ATOM 707 C C . ASN A 1 89 ? 0.110 -13.801 10.929 1.00 78.62 89 ASN A C 1
ATOM 709 O O . ASN A 1 89 ? 0.607 -13.059 11.776 1.00 78.62 89 ASN A O 1
ATOM 713 N N . THR A 1 90 ? -0.989 -14.510 11.146 1.00 63.25 90 THR A N 1
ATOM 714 C CA . THR A 1 90 ? -1.548 -14.720 12.482 1.00 63.25 90 THR A CA 1
ATOM 715 C C . THR A 1 90 ? -0.846 -15.947 13.059 1.00 63.25 90 THR A C 1
ATOM 717 O O . THR A 1 90 ? -0.819 -16.973 12.379 1.00 63.25 90 THR A O 1
ATOM 720 N N . ASP A 1 91 ? -0.223 -15.816 14.233 1.00 51.19 91 ASP A N 1
ATOM 721 C CA . ASP A 1 91 ? 0.266 -16.967 15.009 1.00 51.19 91 ASP A CA 1
ATOM 722 C C . ASP A 1 91 ? -0.904 -17.839 15.498 1.00 51.19 91 ASP A C 1
ATOM 724 O O . ASP A 1 91 ? -1.990 -17.270 15.779 1.00 51.19 91 ASP A O 1
#

Organism: Citrobacter freundii (NCBI:txid546)

Secondary structure (DSSP, 8-state):
--HHHHHHHHHHTTT-PPPP--S-----------------GGG-S-TTTSS------TTS------TT--HHHHHHHHS----GGG-----

Foldseek 3Di:
DDPVVVVVVCVVCVPDDPDPPDVPPPPDPPPPPPPPDPPDPVPPDPPVPPDDDD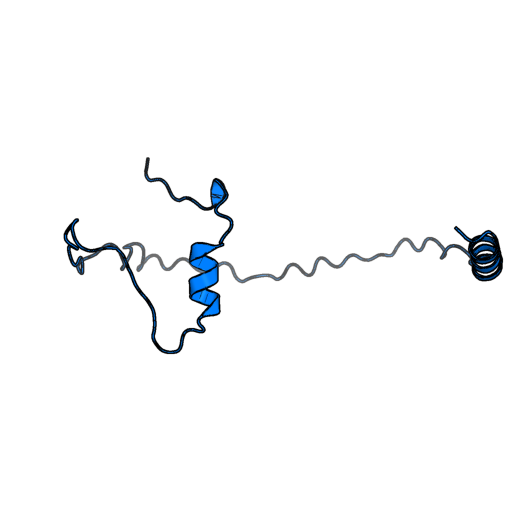DDDPVDDDDDDDPPDDPVVVVCVVPPDCDPVNDDDDD

pLDDT: mean 75.41, std 12.45, range [51.19, 94.12]

Sequence (91 aa):
MNLDDASLFLDAMGDVQPLKSHTDVHWQPMRNLRTPARIDTLQLDNFLSTGFLDIVPLSVPLEFRREGLQNGVTDKLRNGIYGHSRFCNTD

Radius of gyration: 28.68 Å; chains: 1; bounding box: 65×45×49 Å